Protein AF-A0A9J6NVR5-F1 (afdb_monomer_lite)

Structure (mmCIF, N/CA/C/O backbone):
data_AF-A0A9J6NVR5-F1
#
_entry.id   AF-A0A9J6NVR5-F1
#
loop_
_atom_site.group_PDB
_atom_site.id
_atom_site.type_symbol
_atom_site.label_atom_id
_atom_site.label_alt_id
_atom_site.label_comp_id
_atom_site.label_asym_id
_atom_site.label_entity_id
_atom_site.label_seq_id
_atom_site.pdbx_PDB_ins_code
_atom_site.Cartn_x
_atom_site.Cartn_y
_atom_site.Cartn_z
_atom_site.occupancy
_atom_site.B_iso_or_equiv
_atom_site.auth_seq_id
_atom_site.auth_comp_id
_atom_site.auth_asym_id
_atom_site.auth_atom_id
_atom_site.pdbx_PDB_model_num
ATOM 1 N N . MET A 1 1 ? 18.322 -8.806 3.151 1.00 85.38 1 MET A N 1
ATOM 2 C CA . MET A 1 1 ? 17.999 -7.444 2.669 1.00 85.38 1 MET A CA 1
ATOM 3 C C . MET A 1 1 ? 16.523 -7.304 2.296 1.00 85.38 1 MET A C 1
ATOM 5 O O . MET A 1 1 ? 15.841 -6.524 2.943 1.00 85.38 1 MET A O 1
ATOM 9 N N . TYR A 1 2 ? 15.992 -8.084 1.343 1.00 90.94 2 TYR A N 1
ATOM 10 C CA . TYR A 1 2 ? 14.600 -7.934 0.872 1.00 90.94 2 TYR A CA 1
ATOM 11 C C . TYR A 1 2 ? 13.516 -8.167 1.936 1.00 90.94 2 TYR A C 1
ATOM 13 O O . TYR A 1 2 ? 12.544 -7.426 1.970 1.00 90.94 2 TYR A O 1
ATOM 21 N N . ILE A 1 3 ? 13.702 -9.130 2.849 1.00 93.75 3 ILE A N 1
ATOM 22 C CA . ILE A 1 3 ? 12.745 -9.383 3.946 1.00 93.75 3 ILE A CA 1
ATOM 23 C C . ILE A 1 3 ? 12.622 -8.156 4.860 1.00 93.75 3 ILE A C 1
ATOM 25 O O . ILE A 1 3 ? 11.520 -7.728 5.181 1.00 93.75 3 ILE A O 1
ATOM 29 N N . THR A 1 4 ? 13.747 -7.542 5.236 1.00 94.56 4 THR A N 1
ATOM 30 C CA . THR A 1 4 ? 13.765 -6.327 6.062 1.00 94.56 4 THR A CA 1
ATOM 31 C C . THR A 1 4 ? 13.067 -5.163 5.361 1.00 94.56 4 THR A C 1
ATOM 33 O O . THR A 1 4 ? 12.266 -4.473 5.983 1.00 94.56 4 THR A O 1
ATOM 36 N N . LEU A 1 5 ? 13.318 -4.975 4.060 1.00 93.75 5 LEU A N 1
ATOM 37 C CA . LEU A 1 5 ? 12.635 -3.952 3.263 1.00 93.75 5 LEU A CA 1
ATOM 38 C C . LEU A 1 5 ? 11.126 -4.209 3.180 1.00 93.75 5 LEU A C 1
ATOM 40 O O . LEU A 1 5 ? 10.353 -3.269 3.315 1.00 93.75 5 LEU A O 1
ATOM 44 N N . ALA A 1 6 ? 10.703 -5.466 3.026 1.00 93.25 6 ALA A N 1
ATOM 45 C CA . ALA A 1 6 ? 9.289 -5.833 3.008 1.00 93.25 6 ALA A CA 1
ATOM 46 C C . ALA A 1 6 ? 8.600 -5.550 4.355 1.00 93.25 6 ALA A C 1
ATOM 48 O O . ALA A 1 6 ? 7.486 -5.032 4.377 1.00 93.25 6 ALA A O 1
ATOM 49 N N . ILE A 1 7 ? 9.278 -5.817 5.478 1.00 94.44 7 ILE A N 1
ATOM 50 C CA . ILE A 1 7 ? 8.774 -5.484 6.819 1.00 94.44 7 ILE A CA 1
ATOM 51 C C . ILE A 1 7 ? 8.609 -3.967 6.967 1.00 94.44 7 ILE A C 1
ATOM 53 O O . ILE A 1 7 ? 7.547 -3.501 7.379 1.00 94.44 7 ILE A O 1
ATOM 57 N N . ILE A 1 8 ? 9.629 -3.190 6.590 1.00 96.00 8 ILE A N 1
ATOM 58 C CA . ILE A 1 8 ? 9.581 -1.722 6.643 1.00 96.00 8 ILE A CA 1
ATOM 59 C C . ILE A 1 8 ? 8.456 -1.186 5.751 1.00 96.00 8 ILE A C 1
ATOM 61 O O . ILE A 1 8 ? 7.684 -0.336 6.188 1.00 96.00 8 ILE A O 1
ATOM 65 N N . ALA A 1 9 ? 8.319 -1.709 4.531 1.00 93.38 9 ALA A N 1
ATOM 66 C CA . ALA A 1 9 ? 7.253 -1.327 3.613 1.00 93.38 9 ALA A CA 1
ATOM 67 C C . ALA A 1 9 ? 5.866 -1.607 4.207 1.00 93.38 9 ALA A C 1
ATOM 69 O O . ALA A 1 9 ? 4.990 -0.749 4.124 1.00 93.38 9 ALA A O 1
ATOM 70 N N . GLY A 1 10 ? 5.675 -2.757 4.862 1.00 91.56 10 GLY A N 1
ATOM 71 C CA . GLY A 1 10 ? 4.434 -3.082 5.566 1.00 91.56 10 GLY A CA 1
ATOM 72 C C . GLY A 1 10 ? 4.108 -2.073 6.669 1.00 91.56 10 GLY A C 1
ATOM 73 O O . GLY A 1 10 ? 3.005 -1.528 6.696 1.00 91.56 10 GLY A O 1
ATOM 74 N N . ILE A 1 11 ? 5.084 -1.757 7.528 1.00 93.19 11 ILE A N 1
ATOM 75 C CA . ILE A 1 11 ? 4.926 -0.773 8.613 1.00 93.19 11 ILE A CA 1
ATOM 76 C C . ILE A 1 11 ? 4.555 0.605 8.048 1.00 93.19 11 ILE A C 1
ATOM 78 O O . ILE A 1 11 ? 3.564 1.204 8.468 1.00 93.19 11 ILE A O 1
ATOM 82 N N . LEU A 1 12 ? 5.315 1.097 7.066 1.00 94.81 12 LEU A N 1
ATOM 83 C CA . LEU A 1 12 ? 5.073 2.402 6.449 1.00 94.81 12 LEU A CA 1
ATOM 84 C C . LEU A 1 12 ? 3.721 2.463 5.738 1.00 94.81 12 LEU A C 1
ATOM 86 O O . LEU A 1 12 ? 3.043 3.484 5.813 1.00 94.81 12 LEU A O 1
ATOM 90 N N . THR A 1 13 ? 3.304 1.372 5.094 1.00 91.69 13 THR A N 1
ATOM 91 C CA . THR A 1 13 ? 2.005 1.288 4.417 1.00 91.69 13 THR A CA 1
ATOM 92 C C . THR A 1 13 ? 0.861 1.447 5.413 1.00 91.69 13 THR A C 1
ATOM 94 O O . THR A 1 13 ? -0.035 2.257 5.182 1.00 91.69 13 THR A O 1
ATOM 97 N N . VAL A 1 14 ? 0.903 0.734 6.545 1.00 90.31 14 VAL A N 1
ATOM 98 C CA . VAL A 1 14 ? -0.142 0.828 7.579 1.00 90.31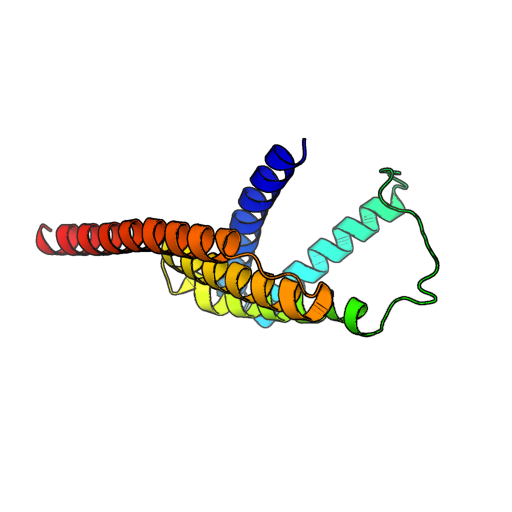 14 VAL A CA 1
ATOM 99 C C . VAL A 1 14 ? -0.204 2.236 8.173 1.00 90.31 14 VAL A C 1
ATOM 101 O O . VAL A 1 14 ? -1.295 2.788 8.323 1.00 90.31 14 VAL A O 1
ATOM 104 N N . ILE A 1 15 ? 0.950 2.848 8.458 1.00 92.56 15 ILE A N 1
ATOM 105 C CA . ILE A 1 15 ? 1.023 4.227 8.964 1.00 92.56 15 ILE A CA 1
ATOM 106 C C . ILE A 1 15 ? 0.445 5.210 7.937 1.00 92.56 15 ILE A C 1
ATOM 108 O O . ILE A 1 15 ? -0.434 5.999 8.275 1.00 92.56 15 ILE A O 1
ATOM 112 N N . SER A 1 16 ? 0.899 5.142 6.683 1.00 92.69 16 SER A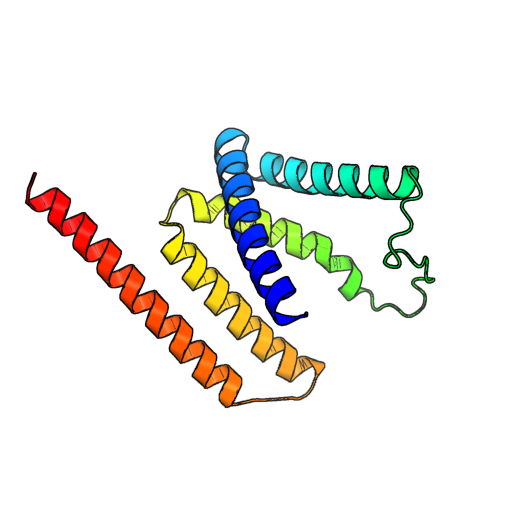 N 1
ATOM 113 C CA . SER A 1 16 ? 0.467 6.037 5.604 1.00 92.69 16 SER A CA 1
ATOM 114 C C . SER A 1 16 ? -1.042 5.973 5.392 1.00 92.69 16 SER A C 1
ATOM 116 O O . SER A 1 16 ? -1.721 6.999 5.413 1.00 92.69 16 SER A O 1
ATOM 118 N N . VAL A 1 17 ? -1.586 4.764 5.265 1.00 91.88 17 VAL A N 1
ATOM 119 C CA . VAL A 1 17 ? -3.016 4.552 5.049 1.00 91.88 17 VAL A CA 1
ATOM 120 C C . VAL A 1 17 ? -3.843 5.036 6.252 1.00 91.88 17 VAL A C 1
ATOM 122 O O . VAL A 1 17 ? -4.899 5.635 6.058 1.00 91.88 17 VAL A O 1
ATOM 125 N N . SER A 1 18 ? -3.346 4.869 7.482 1.00 92.25 18 SER A N 1
ATOM 126 C CA . SER A 1 18 ? -4.025 5.356 8.695 1.00 92.25 18 SER A CA 1
ATOM 127 C C . SER A 1 18 ? -4.042 6.885 8.792 1.00 92.25 18 SER A C 1
ATOM 129 O O . SER A 1 18 ? -5.069 7.469 9.136 1.00 92.25 18 SER A O 1
ATOM 131 N N . ILE A 1 19 ? -2.924 7.548 8.471 1.00 94.44 19 ILE A N 1
ATOM 132 C CA . ILE A 1 19 ? -2.833 9.017 8.439 1.00 94.44 19 ILE A CA 1
ATOM 133 C C . ILE A 1 19 ? -3.754 9.581 7.353 1.00 94.44 19 ILE A C 1
ATOM 135 O O . ILE A 1 19 ? -4.509 10.520 7.608 1.00 94.44 19 ILE A O 1
ATOM 139 N N . ASN A 1 20 ? -3.736 8.981 6.161 1.00 94.62 20 ASN A N 1
ATOM 140 C CA . ASN A 1 20 ? -4.573 9.398 5.038 1.00 94.62 20 ASN A CA 1
ATOM 141 C C . ASN A 1 20 ? -6.064 9.276 5.357 1.00 94.62 20 ASN A C 1
ATOM 143 O O . ASN A 1 20 ? -6.830 10.182 5.024 1.00 94.62 20 ASN A O 1
ATOM 147 N N . ALA A 1 21 ? -6.460 8.210 6.057 1.00 94.69 21 ALA A N 1
ATOM 148 C CA . ALA A 1 21 ? -7.840 8.011 6.474 1.00 94.69 21 ALA A CA 1
ATOM 149 C C . ALA A 1 21 ? -8.309 9.080 7.468 1.00 94.69 21 ALA A C 1
ATOM 151 O O . ALA A 1 21 ? -9.359 9.686 7.259 1.00 94.69 21 ALA A O 1
ATOM 152 N N . GLN A 1 22 ? -7.501 9.382 8.488 1.00 94.50 22 GLN A N 1
ATOM 153 C CA . GLN A 1 22 ? -7.805 10.451 9.447 1.00 94.50 22 GLN A CA 1
ATOM 154 C C . GLN A 1 22 ? -7.846 11.835 8.791 1.00 94.50 22 GLN A C 1
ATOM 156 O O . GLN A 1 22 ? -8.656 12.685 9.161 1.00 94.50 22 GLN A O 1
ATOM 161 N N . LEU A 1 23 ? -6.976 12.089 7.812 1.00 95.19 23 LEU A N 1
ATOM 162 C CA . LEU A 1 23 ? -7.026 13.324 7.038 1.00 95.19 23 LEU A CA 1
ATOM 163 C C . LEU A 1 23 ? -8.325 13.399 6.226 1.00 95.19 23 LEU A C 1
ATOM 165 O O . LEU A 1 23 ? -9.021 14.409 6.286 1.00 95.19 23 LEU A O 1
ATOM 169 N N . GLY A 1 24 ? -8.676 12.327 5.511 1.00 96.00 24 GLY A N 1
ATOM 170 C CA . GLY A 1 24 ? -9.903 12.242 4.718 1.00 96.00 24 GLY A CA 1
ATOM 171 C C . GLY A 1 24 ? -11.179 12.422 5.544 1.00 96.00 24 GLY A C 1
ATOM 172 O O . GLY A 1 24 ? -12.130 13.030 5.059 1.00 96.00 24 GLY A O 1
ATOM 173 N N . GLU A 1 25 ? -11.188 11.971 6.797 1.00 95.75 25 GLU A N 1
ATOM 174 C CA . GLU A 1 25 ? -12.285 12.214 7.739 1.00 95.75 25 GLU A CA 1
ATOM 175 C C . GLU A 1 25 ? -12.436 13.706 8.083 1.00 95.75 25 GLU A C 1
ATOM 177 O O . GLU A 1 25 ? -13.551 14.214 8.183 1.00 95.75 25 GLU A O 1
ATOM 182 N N . LYS A 1 26 ? -11.317 14.433 8.208 1.00 95.56 26 LYS A N 1
ATOM 183 C CA . LYS A 1 26 ? -11.303 15.854 8.590 1.00 95.56 26 LYS A CA 1
ATOM 184 C C . LYS A 1 26 ? -11.602 16.808 7.438 1.00 95.56 26 LYS A C 1
ATOM 186 O O . LYS A 1 26 ? -12.257 17.823 7.655 1.00 95.56 26 LYS A O 1
ATOM 191 N N . VAL A 1 27 ? -11.086 16.532 6.239 1.00 96.38 27 VAL A N 1
ATOM 192 C CA . VAL A 1 27 ? -11.170 17.467 5.095 1.00 96.38 27 VAL A CA 1
ATOM 193 C C . VAL A 1 27 ? -12.048 16.972 3.944 1.00 96.38 27 VAL A C 1
ATOM 195 O O . VAL A 1 27 ? -12.232 17.693 2.966 1.00 96.38 27 VAL A O 1
ATOM 198 N N . GLY A 1 28 ? -12.599 15.763 4.051 1.00 96.19 28 GLY A N 1
ATOM 199 C CA . GLY A 1 28 ? -13.328 15.085 2.984 1.00 96.19 28 GLY A CA 1
ATOM 200 C C . GLY A 1 28 ? -12.443 14.117 2.195 1.00 96.19 28 GLY A C 1
ATOM 201 O O . GLY A 1 28 ? -11.238 14.313 2.035 1.00 96.19 28 GLY A O 1
ATOM 202 N N . VAL A 1 29 ? -13.054 13.044 1.681 1.00 95.69 29 VAL A N 1
ATOM 203 C CA . VAL A 1 29 ? -12.342 11.944 1.006 1.00 95.69 29 VAL A CA 1
ATOM 204 C C . VAL A 1 29 ? -11.583 12.436 -0.225 1.00 95.69 29 VAL A C 1
ATOM 206 O O . VAL A 1 29 ? -10.402 12.130 -0.368 1.00 95.69 29 VAL A O 1
ATOM 209 N N . ALA A 1 30 ? -12.231 13.220 -1.092 1.00 96.06 30 ALA A N 1
ATOM 210 C CA . ALA A 1 30 ? -11.621 13.705 -2.329 1.00 96.06 30 ALA A CA 1
ATOM 211 C C . ALA A 1 30 ? -10.427 14.632 -2.049 1.00 96.06 30 ALA A C 1
ATOM 213 O O . ALA A 1 30 ? -9.360 14.466 -2.635 1.00 96.06 30 ALA A O 1
ATOM 214 N N . GLN A 1 31 ? -10.583 15.560 -1.102 1.00 96.62 31 GLN A N 1
ATOM 215 C CA . GLN A 1 31 ? -9.533 16.477 -0.668 1.00 96.62 31 GLN A CA 1
ATOM 216 C C . GLN A 1 31 ? -8.381 15.725 0.004 1.00 96.62 31 GLN A C 1
ATOM 218 O O . GLN A 1 31 ? -7.222 15.995 -0.293 1.00 96.62 31 GLN A O 1
ATOM 223 N N . GLY A 1 32 ? -8.681 14.745 0.861 1.00 96.62 32 GLY A N 1
ATOM 224 C CA . GLY A 1 32 ? -7.669 13.913 1.508 1.00 96.62 32 GLY A CA 1
ATOM 225 C C . GLY A 1 32 ? -6.838 13.119 0.498 1.00 96.62 32 GLY A C 1
ATOM 226 O O . GLY A 1 32 ? -5.613 13.085 0.599 1.00 96.62 32 GLY A O 1
ATOM 227 N N . VAL A 1 33 ? -7.480 12.538 -0.521 1.00 96.75 33 VAL A N 1
ATOM 228 C CA . VAL A 1 33 ? -6.779 11.836 -1.608 1.00 96.75 33 VAL A CA 1
ATOM 229 C C . VAL A 1 33 ? -5.940 12.807 -2.443 1.00 96.75 33 VAL A C 1
ATOM 231 O O . VAL A 1 33 ? -4.780 12.510 -2.724 1.00 96.75 33 VAL A O 1
ATOM 234 N N . LEU A 1 34 ? -6.475 13.983 -2.786 1.00 97.31 34 LEU A N 1
ATOM 235 C CA . LEU A 1 34 ? -5.732 15.017 -3.511 1.00 97.31 34 LEU A CA 1
ATOM 236 C C . LEU A 1 34 ? -4.471 15.440 -2.743 1.00 97.31 34 LEU A C 1
ATOM 238 O O . LEU A 1 34 ? -3.391 15.471 -3.324 1.00 97.31 34 LEU A O 1
ATOM 242 N N . ILE A 1 35 ? -4.589 15.715 -1.440 1.00 96.56 35 ILE A N 1
ATOM 243 C CA . ILE A 1 35 ? -3.457 16.114 -0.592 1.00 96.56 35 ILE A CA 1
ATOM 244 C C . ILE A 1 35 ? -2.410 14.998 -0.518 1.00 96.56 35 ILE A C 1
ATOM 246 O O . ILE A 1 35 ? -1.218 15.286 -0.613 1.00 96.56 35 ILE A O 1
ATOM 250 N N . ASN A 1 36 ? -2.828 13.733 -0.397 1.00 94.88 36 ASN A N 1
ATOM 251 C CA . ASN A 1 36 ? -1.912 12.590 -0.382 1.00 94.88 36 ASN A CA 1
ATOM 252 C C . ASN A 1 36 ? -1.091 12.481 -1.679 1.00 94.88 36 ASN A C 1
ATOM 254 O O . ASN A 1 36 ? 0.128 12.332 -1.642 1.00 94.88 36 ASN A O 1
ATOM 258 N N . PHE A 1 37 ? -1.739 12.581 -2.840 1.00 95.00 37 PHE A N 1
ATOM 259 C CA . PHE A 1 37 ? -1.028 12.492 -4.118 1.00 95.00 37 PHE A CA 1
ATOM 260 C C . PHE A 1 37 ? -0.198 13.745 -4.412 1.00 95.00 37 PHE A C 1
ATOM 262 O O . PHE A 1 37 ? 0.910 13.634 -4.935 1.00 95.00 37 PHE A O 1
ATOM 269 N N . ALA A 1 38 ? -0.686 14.928 -4.031 1.00 96.62 38 ALA A N 1
ATOM 270 C CA . ALA A 1 38 ? 0.053 16.175 -4.175 1.00 96.62 38 ALA A CA 1
ATOM 271 C C . ALA A 1 38 ? 1.322 16.193 -3.310 1.00 96.62 38 ALA A C 1
ATOM 273 O O . ALA A 1 38 ? 2.374 16.607 -3.791 1.00 96.62 38 ALA A O 1
ATOM 274 N N . SER A 1 39 ? 1.264 15.711 -2.063 1.00 94.25 39 SER A N 1
ATOM 275 C CA . SER A 1 39 ? 2.437 15.657 -1.181 1.00 94.25 39 SER A CA 1
ATOM 276 C C . SER A 1 39 ? 3.497 14.681 -1.698 1.00 94.25 39 SER A C 1
ATOM 278 O O . SER A 1 39 ? 4.677 15.030 -1.741 1.00 94.25 39 SER A O 1
ATOM 280 N N . GLY A 1 40 ? 3.082 13.504 -2.181 1.00 93.69 40 GLY A N 1
ATOM 281 C CA . GLY A 1 40 ? 3.976 12.548 -2.834 1.00 93.69 40 GLY A CA 1
ATOM 282 C C . GLY A 1 40 ? 4.616 1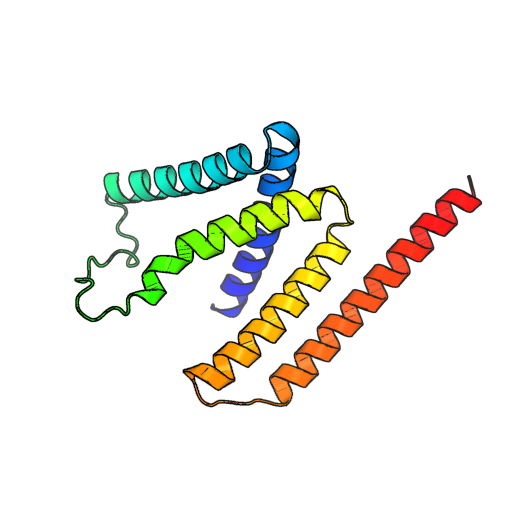3.118 -4.102 1.00 93.69 40 GLY A C 1
ATOM 283 O O . GLY A 1 40 ? 5.827 12.997 -4.290 1.00 93.69 40 GLY A O 1
ATOM 284 N N . PHE A 1 41 ? 3.826 13.802 -4.937 1.00 94.12 41 PHE A N 1
ATOM 285 C CA . PHE A 1 41 ? 4.310 14.470 -6.146 1.00 94.12 41 PHE A CA 1
ATOM 286 C C . PHE A 1 41 ? 5.316 15.593 -5.839 1.00 94.12 41 PHE A C 1
ATOM 288 O O . PHE A 1 41 ? 6.349 15.706 -6.501 1.00 94.12 41 PHE A O 1
ATOM 295 N N . LEU A 1 42 ? 5.055 16.407 -4.815 1.00 95.94 42 LEU A N 1
ATOM 296 C CA . LEU A 1 42 ? 5.983 17.448 -4.371 1.00 95.94 42 LEU A CA 1
ATOM 297 C C . LEU A 1 42 ? 7.292 16.845 -3.856 1.00 95.94 42 LEU A C 1
ATOM 299 O O . LEU A 1 42 ? 8.366 17.305 -4.242 1.00 95.94 42 LEU A O 1
ATOM 303 N N . LEU A 1 43 ? 7.215 15.793 -3.038 1.00 92.38 43 LEU A N 1
ATOM 304 C CA . LEU A 1 43 ? 8.397 15.135 -2.488 1.00 92.38 43 LEU A CA 1
ATOM 305 C C . LEU A 1 43 ? 9.292 14.572 -3.597 1.00 92.38 43 LEU A C 1
ATOM 307 O O . LEU A 1 43 ? 10.492 14.848 -3.604 1.00 92.38 43 LEU A O 1
ATOM 311 N N . ILE A 1 44 ? 8.723 13.834 -4.559 1.00 90.19 44 ILE A N 1
ATOM 312 C CA . ILE A 1 44 ? 9.513 13.289 -5.672 1.00 90.19 44 ILE A CA 1
ATOM 313 C C . ILE A 1 44 ? 10.097 14.408 -6.543 1.00 90.19 44 ILE A C 1
ATOM 315 O O . ILE A 1 44 ? 11.253 14.321 -6.948 1.00 90.19 44 ILE A O 1
ATOM 319 N N . SER A 1 45 ? 9.355 15.497 -6.762 1.00 90.38 45 SER A N 1
ATOM 320 C CA . SER A 1 45 ? 9.841 16.652 -7.527 1.00 90.38 45 SER A CA 1
ATOM 321 C C . SER A 1 45 ? 11.048 17.321 -6.861 1.00 90.38 45 SER A C 1
ATOM 323 O O . SER A 1 45 ? 12.006 17.668 -7.546 1.00 90.38 45 SER A O 1
ATOM 325 N N . ILE A 1 46 ? 11.044 17.457 -5.529 1.00 91.00 46 ILE A N 1
ATOM 326 C CA . ILE A 1 46 ? 12.178 18.004 -4.766 1.00 91.00 46 ILE A CA 1
ATOM 327 C C . ILE A 1 46 ? 13.396 17.082 -4.864 1.00 91.00 46 ILE A C 1
ATOM 329 O O . ILE A 1 46 ? 14.499 17.557 -5.122 1.00 91.00 46 ILE A O 1
ATOM 333 N N . VAL A 1 47 ? 13.208 15.769 -4.695 1.00 88.38 47 VAL A N 1
ATOM 334 C CA . VAL A 1 47 ? 14.301 14.786 -4.810 1.00 88.38 47 VAL A CA 1
ATOM 335 C C . VAL A 1 47 ? 14.955 14.858 -6.193 1.00 88.38 47 VAL A C 1
ATOM 337 O O . VAL A 1 47 ? 16.183 14.871 -6.286 1.00 88.38 47 VAL A O 1
ATOM 340 N N . LEU A 1 48 ? 14.145 14.971 -7.252 1.00 85.94 48 LEU A N 1
ATOM 341 C CA . LEU A 1 48 ? 14.628 15.141 -8.624 1.00 85.94 48 LEU A CA 1
ATOM 342 C C . LEU A 1 48 ? 15.365 16.474 -8.818 1.00 85.94 48 LEU A C 1
ATOM 344 O O . LEU A 1 48 ? 16.438 16.491 -9.416 1.00 85.94 48 LEU A O 1
ATOM 348 N N . ALA A 1 49 ? 14.830 17.578 -8.291 1.00 87.50 49 ALA A N 1
ATOM 349 C CA . ALA A 1 49 ? 15.433 18.906 -8.419 1.00 87.50 49 ALA A CA 1
ATOM 350 C C . ALA A 1 49 ? 16.785 19.030 -7.696 1.00 87.50 49 ALA A C 1
ATOM 352 O O . ALA A 1 49 ? 17.680 19.719 -8.177 1.00 87.50 49 ALA A O 1
ATOM 353 N N . LEU A 1 50 ? 16.950 18.346 -6.560 1.00 88.19 50 LEU A N 1
ATOM 354 C CA . LEU A 1 50 ? 18.205 18.317 -5.804 1.00 88.19 50 LEU A CA 1
ATOM 355 C C . LEU A 1 50 ? 19.269 17.405 -6.431 1.00 88.19 50 LEU A C 1
ATOM 357 O O . LEU A 1 50 ? 20.383 17.335 -5.916 1.00 88.19 50 LEU A O 1
ATOM 361 N N . GLY A 1 51 ? 18.941 16.693 -7.516 1.00 76.00 51 GLY A N 1
ATOM 362 C CA . GLY A 1 51 ? 19.874 15.793 -8.188 1.00 76.00 51 GLY A CA 1
ATOM 363 C C . GLY A 1 51 ? 20.383 14.680 -7.274 1.00 76.00 51 GLY A C 1
ATOM 364 O O . GLY A 1 51 ? 21.496 14.197 -7.474 1.00 76.00 51 GLY A O 1
ATOM 365 N N . ILE A 1 52 ? 19.599 14.292 -6.257 1.00 76.56 52 ILE A N 1
ATOM 366 C CA . ILE A 1 52 ? 19.946 13.193 -5.355 1.00 76.56 52 ILE A CA 1
ATOM 367 C C . ILE A 1 52 ? 19.895 11.917 -6.194 1.00 76.56 52 ILE A C 1
ATOM 369 O O . ILE A 1 52 ? 18.842 11.296 -6.358 1.00 76.56 52 ILE A O 1
ATOM 373 N N . SER A 1 53 ? 21.047 11.546 -6.753 1.00 60.09 53 SER A N 1
ATOM 374 C CA . SER A 1 53 ? 21.253 10.326 -7.520 1.00 60.09 53 SER A CA 1
ATOM 375 C C . SER A 1 53 ? 21.281 9.139 -6.569 1.00 60.09 53 SER A C 1
ATOM 377 O O . SER A 1 53 ? 22.289 8.477 -6.335 1.00 60.09 53 SER A O 1
ATOM 379 N N . MET A 1 54 ? 20.119 8.815 -6.015 1.00 60.16 54 MET A N 1
ATOM 380 C CA . MET A 1 54 ? 19.896 7.418 -5.705 1.00 60.16 54 MET A CA 1
ATOM 381 C C . MET A 1 54 ? 20.000 6.681 -7.051 1.00 60.16 54 MET A C 1
ATOM 383 O O . MET A 1 54 ? 19.450 7.178 -8.035 1.00 60.16 54 MET A O 1
ATOM 387 N N . ASN A 1 55 ? 20.693 5.539 -7.132 1.00 59.47 55 ASN A N 1
ATOM 388 C CA . ASN A 1 55 ? 20.753 4.653 -8.320 1.00 59.47 55 ASN A CA 1
ATOM 389 C C . ASN A 1 55 ? 19.363 4.059 -8.694 1.00 59.47 55 ASN A C 1
ATOM 391 O O . ASN A 1 55 ? 19.227 2.888 -9.020 1.00 59.47 55 ASN A O 1
ATOM 395 N N . ILE A 1 56 ? 18.307 4.851 -8.537 1.00 59.16 56 ILE A N 1
ATOM 396 C CA . ILE A 1 56 ? 16.881 4.555 -8.611 1.00 59.16 56 ILE A CA 1
ATOM 397 C C . ILE A 1 56 ? 16.268 5.318 -9.797 1.00 59.16 56 ILE A C 1
ATOM 399 O O . ILE A 1 56 ? 15.247 4.897 -10.330 1.00 59.16 56 ILE A O 1
ATOM 403 N N . VAL A 1 57 ? 16.877 6.432 -10.224 1.00 59.59 57 VAL A N 1
ATOM 404 C CA . VAL A 1 57 ? 16.340 7.300 -11.280 1.00 59.59 57 VAL A CA 1
ATOM 405 C C . VAL A 1 57 ? 17.201 7.185 -12.537 1.00 59.59 57 VAL A C 1
ATOM 407 O O . VAL A 1 57 ? 18.055 8.025 -12.807 1.00 59.59 57 VAL A O 1
ATOM 410 N N . GLU A 1 58 ? 16.963 6.134 -13.318 1.00 67.44 58 GLU A N 1
ATOM 411 C CA . GLU A 1 58 ? 17.366 6.097 -14.725 1.00 67.44 58 GLU A CA 1
ATOM 412 C C . GLU A 1 58 ? 16.199 6.582 -15.587 1.00 67.44 58 GLU A C 1
ATOM 414 O O . GLU A 1 58 ? 15.106 6.012 -15.573 1.00 67.44 58 GLU A O 1
ATOM 419 N N . PHE A 1 59 ? 16.420 7.648 -16.356 1.00 68.12 59 PHE A N 1
ATOM 420 C CA . PHE A 1 59 ? 15.439 8.132 -17.323 1.00 68.12 59 PHE A CA 1
ATOM 421 C C . PHE A 1 59 ? 15.460 7.243 -18.570 1.00 68.12 59 PHE A C 1
ATOM 423 O O . PHE A 1 59 ? 16.080 7.565 -19.583 1.00 68.12 59 PHE A O 1
ATOM 430 N N . VAL A 1 60 ? 14.783 6.099 -18.486 1.00 75.00 60 VAL A N 1
ATOM 431 C CA . VAL A 1 60 ? 14.586 5.196 -19.623 1.00 75.00 60 VAL A CA 1
ATOM 432 C C . VAL A 1 60 ? 13.414 5.691 -20.469 1.00 75.00 60 VAL A C 1
ATOM 434 O O . VAL A 1 60 ? 12.384 6.128 -19.954 1.00 75.00 60 VAL A O 1
ATOM 437 N N . SER A 1 61 ? 13.560 5.629 -21.795 1.00 79.56 61 SER A N 1
ATOM 438 C CA . SER A 1 61 ? 12.468 5.970 -22.707 1.00 79.56 61 SER A CA 1
ATOM 439 C C . SER A 1 61 ? 11.270 5.038 -22.468 1.00 79.56 61 SER A C 1
ATOM 441 O O . SER A 1 61 ? 11.453 3.823 -22.488 1.00 79.56 61 SER A O 1
ATOM 443 N N . PRO A 1 62 ? 10.034 5.555 -22.337 1.00 81.19 62 PRO A N 1
ATOM 444 C CA . PRO A 1 62 ? 8.845 4.726 -22.124 1.00 81.19 62 PRO A CA 1
ATOM 445 C C . PRO A 1 62 ? 8.410 3.942 -23.378 1.00 81.19 62 PRO A C 1
ATOM 447 O O . PRO A 1 62 ? 7.329 3.352 -23.405 1.00 81.19 62 PRO A O 1
ATOM 450 N N . LYS A 1 63 ? 9.217 3.940 -24.447 1.00 86.00 63 LYS A N 1
ATOM 451 C CA . LYS A 1 63 ? 8.931 3.186 -25.672 1.00 86.00 63 LYS A CA 1
ATOM 452 C C . LYS A 1 63 ? 8.816 1.695 -25.349 1.00 86.00 63 LYS A C 1
ATOM 454 O O . LYS A 1 63 ? 9.753 1.096 -24.837 1.00 86.00 63 LYS A O 1
ATOM 459 N N . GLY A 1 64 ? 7.670 1.105 -25.687 1.00 85.81 64 GLY A N 1
ATOM 460 C CA . GLY A 1 64 ? 7.386 -0.314 -25.454 1.00 85.81 64 GLY A CA 1
ATOM 461 C C . GLY A 1 64 ? 6.749 -0.632 -24.098 1.00 85.81 64 GLY A C 1
ATOM 462 O O . GLY A 1 64 ? 6.397 -1.786 -23.870 1.00 85.81 64 GLY A O 1
ATOM 463 N N . VAL A 1 65 ? 6.542 0.358 -23.219 1.00 87.44 65 VAL A N 1
ATOM 464 C CA . VAL A 1 65 ? 5.797 0.153 -21.967 1.00 87.44 65 VAL A CA 1
ATOM 465 C C . VAL A 1 65 ? 4.300 0.045 -22.282 1.00 87.44 65 VAL A C 1
ATOM 467 O O . VAL A 1 65 ? 3.751 0.927 -22.951 1.00 87.44 65 VAL A O 1
ATOM 470 N N . PRO A 1 66 ? 3.607 -1.009 -21.818 1.00 88.81 66 PRO A N 1
ATOM 471 C CA . PRO A 1 66 ? 2.196 -1.188 -22.117 1.00 88.81 66 PRO A CA 1
ATOM 472 C C . PRO A 1 66 ? 1.334 -0.128 -21.424 1.00 88.81 66 PRO A C 1
ATOM 474 O O . PRO A 1 66 ? 1.577 0.254 -20.280 1.00 88.81 66 PRO A O 1
ATOM 477 N N . VAL A 1 67 ? 0.274 0.314 -22.106 1.00 88.44 67 VAL A N 1
ATOM 478 C CA . VAL A 1 67 ? -0.571 1.440 -21.669 1.00 88.44 67 VAL A CA 1
ATOM 479 C C . VAL A 1 67 ? -1.198 1.206 -20.284 1.00 88.44 67 VAL A C 1
ATOM 481 O O . VAL A 1 67 ? -1.317 2.147 -19.502 1.00 88.44 67 VAL A O 1
ATOM 484 N N . TYR A 1 68 ? -1.527 -0.043 -19.930 1.00 88.25 68 TYR A N 1
ATOM 485 C CA . TYR A 1 68 ? -2.089 -0.370 -18.613 1.00 88.25 68 TYR A CA 1
ATOM 486 C C . TYR A 1 68 ? -1.143 -0.023 -17.448 1.00 88.25 68 TYR A C 1
ATOM 488 O O . TYR A 1 68 ? -1.615 0.275 -16.353 1.00 88.25 68 TYR A O 1
ATOM 496 N N . ALA A 1 69 ? 0.179 -0.006 -17.669 1.00 88.31 69 ALA A N 1
ATOM 497 C CA . ALA A 1 69 ? 1.160 0.288 -16.624 1.00 88.31 69 ALA A CA 1
ATOM 498 C C . ALA A 1 69 ? 1.049 1.734 -16.104 1.00 88.31 69 ALA A C 1
ATOM 500 O O . ALA A 1 69 ? 1.350 2.003 -14.943 1.00 88.31 69 ALA A O 1
ATOM 501 N N . PHE A 1 70 ? 0.542 2.657 -16.927 1.00 89.31 70 PHE A N 1
ATOM 502 C CA . PHE A 1 70 ? 0.349 4.059 -16.548 1.00 89.31 70 PHE A CA 1
ATOM 503 C C . PHE A 1 70 ? -0.892 4.284 -15.669 1.00 89.31 70 PHE A C 1
ATOM 505 O O . PHE A 1 70 ? -1.013 5.328 -15.029 1.00 89.31 70 PHE A O 1
ATOM 512 N N . PHE A 1 71 ? -1.796 3.303 -15.565 1.00 91.81 71 PHE A N 1
ATOM 513 C CA . PHE A 1 71 ? -2.997 3.409 -14.729 1.00 91.81 71 PHE A CA 1
ATOM 514 C C . PHE A 1 71 ? -2.752 3.109 -13.245 1.00 91.81 71 PHE A C 1
ATOM 516 O O . PHE A 1 71 ? -3.674 3.249 -12.441 1.00 91.81 71 PHE A O 1
ATOM 523 N N . GLY A 1 72 ? -1.521 2.764 -12.846 1.00 90.81 72 GLY A N 1
ATOM 524 C CA . GLY A 1 72 ? -1.184 2.503 -11.442 1.00 90.81 72 GLY A CA 1
ATOM 525 C C . GLY A 1 72 ? -1.544 3.666 -10.508 1.00 90.81 72 GLY A C 1
ATOM 526 O O . GLY A 1 72 ? -2.078 3.443 -9.423 1.00 90.81 72 GLY A O 1
ATOM 527 N N . GLY A 1 73 ? -1.355 4.913 -10.959 1.00 91.62 73 GLY A N 1
ATOM 528 C CA . GLY A 1 73 ? -1.757 6.102 -10.201 1.00 91.62 73 GLY A CA 1
ATOM 529 C C . GLY A 1 73 ? -3.271 6.193 -9.984 1.00 91.62 73 GLY A C 1
ATOM 530 O O . GLY A 1 73 ? -3.713 6.473 -8.872 1.00 91.62 73 GLY A O 1
ATOM 531 N N . ALA A 1 74 ? -4.072 5.884 -11.008 1.00 94.25 74 ALA A N 1
ATOM 532 C CA . ALA A 1 74 ? -5.533 5.883 -10.909 1.00 94.25 74 ALA A CA 1
ATOM 533 C C . ALA A 1 74 ? -6.043 4.792 -9.953 1.00 94.25 74 ALA A C 1
ATOM 535 O O . ALA A 1 74 ? -6.925 5.050 -9.132 1.00 94.25 74 ALA A O 1
ATOM 536 N N . VAL A 1 75 ? -5.446 3.595 -10.000 1.00 94.06 75 VAL A N 1
ATOM 537 C CA . VAL A 1 75 ? -5.736 2.526 -9.030 1.00 94.06 75 VAL A CA 1
ATOM 538 C C . VAL A 1 75 ? -5.370 2.977 -7.617 1.00 94.06 75 VAL A C 1
ATOM 540 O O . VAL A 1 75 ? -6.168 2.804 -6.699 1.00 94.06 75 VAL A O 1
ATOM 543 N N . GLY A 1 76 ? -4.213 3.621 -7.440 1.00 94.19 76 GLY A N 1
ATOM 544 C CA . GLY A 1 76 ? -3.787 4.174 -6.156 1.00 94.19 76 GLY A CA 1
ATOM 545 C C . GLY A 1 76 ? -4.779 5.191 -5.583 1.00 94.19 76 GLY A C 1
ATOM 546 O O . GLY A 1 76 ? -5.135 5.094 -4.412 1.00 94.19 76 GLY A O 1
ATOM 547 N N . VAL A 1 77 ? -5.283 6.116 -6.409 1.00 95.81 77 VAL A N 1
ATOM 548 C CA . VAL A 1 77 ? -6.331 7.083 -6.026 1.00 95.81 77 VAL A CA 1
ATOM 549 C C . VAL A 1 77 ? -7.579 6.355 -5.527 1.00 95.81 77 VAL A C 1
ATOM 551 O O . VAL A 1 77 ? -8.107 6.697 -4.467 1.00 95.81 77 VAL A O 1
ATOM 554 N N . GLY A 1 78 ? -8.019 5.317 -6.247 1.00 95.94 78 GLY A N 1
ATOM 555 C CA . GLY A 1 78 ? -9.150 4.482 -5.843 1.00 95.94 78 GLY A CA 1
ATOM 556 C C . GLY A 1 78 ? -8.917 3.779 -4.504 1.00 95.94 78 GLY A C 1
ATOM 557 O O . GLY A 1 78 ? -9.759 3.862 -3.612 1.00 95.94 78 GLY A O 1
ATOM 558 N N . VAL A 1 79 ? -7.755 3.144 -4.327 1.00 93.44 79 VAL A N 1
ATOM 559 C CA . VAL A 1 79 ? -7.386 2.449 -3.084 1.00 93.44 79 VAL A CA 1
ATOM 560 C C . VAL A 1 79 ? -7.346 3.420 -1.905 1.00 93.44 79 VAL A C 1
ATOM 562 O O . VAL A 1 79 ? -7.983 3.160 -0.887 1.00 93.44 79 VAL A O 1
ATOM 565 N N . THR A 1 80 ? -6.656 4.558 -2.029 1.00 94.88 80 THR A N 1
ATOM 566 C CA . THR A 1 80 ? -6.596 5.558 -0.953 1.00 94.88 80 THR A CA 1
ATOM 567 C C . THR A 1 80 ? -7.984 6.110 -0.627 1.00 94.88 80 THR A C 1
ATOM 569 O O . THR A 1 80 ? -8.325 6.229 0.545 1.00 94.88 80 THR A O 1
ATOM 572 N N . GLY A 1 81 ? -8.817 6.392 -1.634 1.00 96.25 81 GLY A N 1
ATOM 573 C CA . GLY A 1 81 ? -10.185 6.867 -1.421 1.00 96.25 81 GLY A CA 1
ATOM 574 C C . GLY A 1 81 ? -11.059 5.858 -0.676 1.00 96.25 81 GLY A C 1
ATOM 575 O O . GLY A 1 81 ? -11.731 6.219 0.290 1.00 96.25 81 GLY A O 1
ATOM 576 N N . LEU A 1 82 ? -11.008 4.582 -1.071 1.00 94.62 82 LEU A N 1
ATOM 577 C CA . LEU A 1 82 ? -11.718 3.503 -0.380 1.00 94.62 82 LEU A CA 1
ATOM 578 C C . LEU A 1 82 ? -11.229 3.345 1.061 1.00 94.62 82 LEU A C 1
ATOM 580 O O . LEU A 1 82 ? -12.047 3.257 1.976 1.00 94.62 82 LEU A O 1
ATOM 584 N N . CYS A 1 83 ? -9.915 3.378 1.287 1.00 94.00 83 CYS A N 1
ATOM 585 C CA . CYS A 1 83 ? -9.357 3.319 2.632 1.00 94.00 83 CYS A CA 1
ATOM 586 C C . CYS A 1 83 ? -9.819 4.500 3.494 1.00 94.00 83 CYS A C 1
ATOM 588 O O . CYS A 1 83 ? -10.232 4.286 4.631 1.00 94.00 83 CYS A O 1
ATOM 590 N N . ASN A 1 84 ? -9.850 5.719 2.947 1.00 95.31 84 ASN A N 1
ATOM 591 C CA . ASN A 1 84 ? -10.345 6.898 3.660 1.00 95.31 84 ASN A CA 1
ATOM 592 C C . ASN A 1 84 ? -11.824 6.781 4.059 1.00 95.31 84 ASN A C 1
ATOM 594 O O . ASN A 1 84 ? -12.237 7.378 5.046 1.00 95.31 84 ASN A O 1
ATOM 598 N N . ILE A 1 85 ? -12.624 6.008 3.319 1.00 94.31 85 ILE A N 1
ATOM 599 C CA . ILE A 1 85 ? -14.035 5.754 3.644 1.00 94.31 85 ILE A CA 1
ATOM 600 C C . ILE A 1 85 ? -14.183 4.648 4.693 1.00 94.31 85 ILE A C 1
ATOM 602 O O . ILE A 1 85 ? -15.071 4.725 5.544 1.00 94.31 85 ILE A O 1
ATOM 606 N N . VAL A 1 86 ? -13.381 3.587 4.587 1.00 92.56 86 VAL A N 1
ATOM 607 C CA . VAL A 1 86 ? -13.555 2.352 5.363 1.00 92.56 86 VAL A CA 1
ATOM 608 C C . VAL A 1 86 ? -12.855 2.430 6.715 1.00 92.56 86 VAL A C 1
ATOM 610 O O . VAL A 1 86 ? -13.463 2.093 7.727 1.00 92.56 86 VAL A O 1
ATOM 613 N N . LEU A 1 87 ? -11.598 2.876 6.754 1.00 91.44 87 LEU A N 1
ATOM 614 C CA . LEU A 1 87 ? -10.763 2.794 7.955 1.00 91.44 87 LEU A CA 1
ATOM 615 C C . LEU A 1 87 ? -11.266 3.611 9.150 1.00 91.44 87 LEU A C 1
ATOM 617 O O . LEU A 1 87 ? -11.116 3.112 10.260 1.00 91.44 87 LEU A O 1
ATOM 621 N N . PRO A 1 88 ? -11.895 4.791 8.987 1.00 90.44 88 PRO A N 1
ATOM 622 C CA . PRO A 1 88 ? -12.468 5.502 10.132 1.00 90.44 88 PRO A CA 1
ATOM 623 C C . PRO A 1 88 ? -13.656 4.767 10.775 1.00 90.44 88 PRO A C 1
ATOM 625 O O . PRO A 1 88 ? -14.040 5.072 11.898 1.00 90.44 88 PRO A O 1
ATOM 628 N N . LYS A 1 89 ? -14.268 3.803 10.071 1.00 89.06 89 LYS A N 1
ATOM 629 C CA . LYS A 1 89 ? -15.524 3.150 10.480 1.00 89.06 89 LYS A CA 1
ATOM 630 C C . LYS A 1 89 ? -15.337 1.802 11.165 1.00 89.06 89 LYS A C 1
ATOM 632 O O . LYS A 1 89 ? -16.299 1.272 11.715 1.00 89.06 89 LYS A O 1
ATOM 637 N N . ILE A 1 90 ? -14.149 1.209 11.079 1.00 84.75 90 ILE A N 1
ATOM 638 C CA . ILE A 1 90 ? -13.878 -0.131 11.608 1.00 84.75 90 ILE A CA 1
ATOM 639 C C . ILE A 1 90 ? -12.541 -0.159 12.348 1.00 84.75 90 ILE A C 1
ATOM 641 O O . ILE A 1 90 ? -11.654 0.636 12.040 1.00 84.75 90 ILE A O 1
ATOM 645 N N . PRO A 1 91 ? -12.345 -1.100 13.287 1.00 84.81 91 PRO A N 1
ATOM 646 C CA . PRO A 1 91 ? -11.054 -1.267 13.935 1.00 84.81 91 PRO A CA 1
ATOM 647 C C . PRO A 1 91 ? -9.938 -1.513 12.912 1.00 84.81 91 PRO A C 1
ATOM 649 O O . PRO A 1 91 ? -10.099 -2.298 11.972 1.00 84.81 91 PRO A O 1
ATOM 652 N N . VAL A 1 92 ? -8.776 -0.893 13.139 1.00 80.19 92 VAL A N 1
ATOM 653 C CA . VAL A 1 92 ? -7.601 -0.986 12.251 1.00 80.19 92 VAL A CA 1
ATOM 654 C C . VAL A 1 92 ? -7.186 -2.439 12.009 1.00 80.19 92 VAL A C 1
ATOM 656 O O . VAL A 1 92 ? -6.808 -2.797 10.891 1.00 80.19 92 VAL A O 1
ATOM 659 N N . LEU A 1 93 ? -7.315 -3.300 13.025 1.00 80.75 93 LEU A N 1
ATOM 660 C CA . LEU A 1 93 ? -7.030 -4.727 12.890 1.00 80.75 93 LEU A CA 1
ATOM 661 C C . LEU A 1 93 ? -7.940 -5.387 11.842 1.00 80.75 93 LEU A C 1
ATOM 663 O O . LEU A 1 93 ? -7.449 -6.079 10.957 1.00 80.75 93 LEU A O 1
ATOM 667 N N . VAL A 1 94 ? -9.250 -5.126 11.890 1.00 82.06 94 VAL A N 1
ATOM 668 C CA . VAL A 1 94 ? -10.231 -5.695 10.949 1.00 82.06 94 VAL A CA 1
ATOM 669 C C . VAL A 1 94 ? -9.979 -5.191 9.528 1.00 82.06 94 VAL A C 1
ATOM 671 O O . VAL A 1 94 ? -9.984 -5.982 8.585 1.00 82.06 94 VAL A O 1
ATOM 674 N N . ALA A 1 95 ? -9.687 -3.896 9.368 1.00 84.56 95 ALA A N 1
ATOM 675 C CA . ALA A 1 95 ? -9.302 -3.329 8.076 1.00 84.56 95 ALA A CA 1
ATOM 676 C C . ALA A 1 95 ? -8.044 -4.006 7.510 1.00 84.56 95 ALA A C 1
ATOM 678 O O . ALA A 1 95 ? -7.998 -4.346 6.329 1.00 84.56 95 ALA A O 1
ATOM 679 N N . SER A 1 96 ? -7.044 -4.250 8.360 1.00 82.06 96 SER A N 1
ATOM 680 C CA . SER A 1 96 ? -5.788 -4.894 7.964 1.00 82.06 96 SER A CA 1
ATOM 681 C C . SER A 1 96 ? -6.004 -6.327 7.475 1.00 82.06 96 SER A C 1
ATOM 683 O O . SER A 1 96 ? -5.404 -6.713 6.474 1.00 82.06 96 SER A O 1
ATOM 685 N N . ILE A 1 97 ? -6.912 -7.090 8.101 1.00 82.38 97 ILE A N 1
ATOM 686 C CA . ILE A 1 97 ? -7.316 -8.427 7.623 1.00 82.38 97 ILE A CA 1
A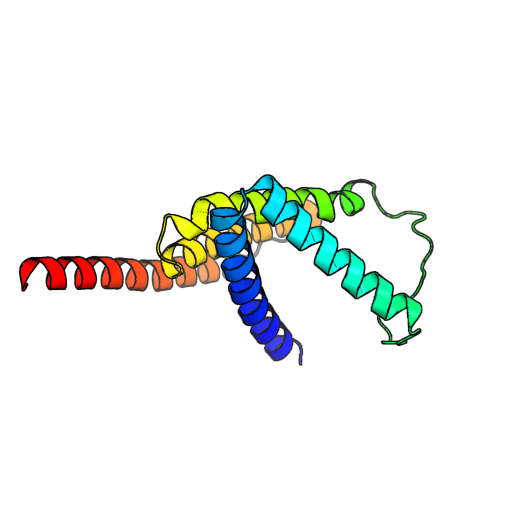TOM 687 C C . ILE A 1 97 ? -7.888 -8.335 6.221 1.00 82.38 97 ILE A C 1
ATOM 689 O O . ILE A 1 97 ? -7.471 -9.064 5.323 1.00 82.38 97 ILE A O 1
ATOM 693 N N . LEU A 1 98 ? -8.866 -7.447 6.044 1.00 84.12 98 LEU A N 1
ATOM 694 C CA . LEU A 1 98 ? -9.603 -7.351 4.796 1.00 84.12 98 LEU A CA 1
ATOM 695 C C . LEU A 1 98 ? -8.678 -6.929 3.650 1.00 84.12 98 LEU A C 1
ATOM 697 O O . LEU A 1 98 ? -8.723 -7.521 2.572 1.00 84.12 98 LEU A O 1
ATOM 701 N N . MET A 1 99 ? -7.789 -5.965 3.908 1.00 87.12 99 MET A N 1
ATOM 702 C CA . MET A 1 99 ? -6.761 -5.548 2.956 1.00 87.12 99 MET A CA 1
ATOM 703 C C . MET A 1 99 ? -5.785 -6.683 2.638 1.00 87.12 99 MET A C 1
ATOM 705 O O . MET A 1 99 ? -5.497 -6.908 1.465 1.00 87.12 99 MET A O 1
ATOM 709 N N . PHE A 1 100 ? -5.317 -7.427 3.644 1.00 85.94 100 PHE A N 1
ATOM 710 C CA . PHE A 1 100 ? -4.408 -8.554 3.437 1.00 85.94 100 PHE A CA 1
ATOM 711 C C . PHE A 1 100 ? -5.044 -9.645 2.567 1.00 85.94 100 PHE A C 1
ATOM 713 O O . PHE A 1 100 ? -4.440 -10.090 1.592 1.00 85.94 100 PHE A O 1
ATOM 720 N N . VAL A 1 101 ? -6.285 -10.038 2.867 1.00 86.75 101 VAL A N 1
ATOM 721 C CA . VAL A 1 101 ? -7.026 -11.032 2.075 1.00 86.75 101 VAL A CA 1
ATOM 722 C C . VAL A 1 101 ? -7.224 -10.544 0.641 1.00 86.75 101 VAL A C 1
ATOM 724 O O . VAL A 1 101 ? -6.956 -11.292 -0.297 1.00 86.75 101 VAL A O 1
ATOM 727 N N . GLY A 1 102 ? -7.637 -9.286 0.454 1.00 89.50 102 GLY A N 1
ATOM 728 C CA . GLY A 1 102 ? -7.817 -8.700 -0.874 1.00 89.50 102 GLY A CA 1
ATOM 729 C C . GLY A 1 102 ? -6.524 -8.678 -1.693 1.00 89.50 102 GLY A C 1
ATOM 730 O O . GLY A 1 102 ? -6.524 -9.082 -2.855 1.00 89.50 102 GLY A O 1
ATOM 731 N N . GLN A 1 103 ? -5.408 -8.273 -1.079 1.00 90.38 103 GLN A N 1
ATOM 732 C CA . GLN A 1 103 ? -4.087 -8.279 -1.716 1.00 90.38 103 GLN A CA 1
ATOM 733 C C . GLN A 1 103 ? -3.631 -9.695 -2.073 1.00 90.38 103 GLN A C 1
ATOM 735 O O . GLN A 1 103 ? -3.087 -9.901 -3.154 1.00 90.38 103 GLN A O 1
ATOM 740 N N . LEU A 1 104 ? -3.890 -10.676 -1.208 1.00 90.38 104 LEU A N 1
ATOM 741 C CA . LEU A 1 104 ? -3.508 -12.064 -1.442 1.00 90.38 104 LEU A CA 1
ATOM 742 C C . LEU A 1 104 ? -4.291 -12.698 -2.595 1.00 90.38 104 LEU A C 1
ATOM 744 O O . LEU A 1 104 ? -3.696 -13.319 -3.473 1.00 90.38 104 LEU A O 1
ATOM 748 N N . VAL A 1 105 ? -5.613 -12.509 -2.619 1.00 89.12 105 VAL A N 1
ATOM 749 C CA . VAL A 1 105 ? -6.471 -12.985 -3.713 1.00 89.12 105 VAL A CA 1
ATOM 750 C C . VAL A 1 105 ? -6.063 -12.323 -5.028 1.00 89.12 105 VAL A C 1
ATOM 752 O O . VAL A 1 105 ? -5.875 -13.014 -6.026 1.00 89.12 105 VAL A O 1
ATOM 755 N N . CYS A 1 106 ? -5.859 -11.003 -5.024 1.00 91.62 106 CYS A N 1
ATOM 756 C CA . CYS A 1 106 ? -5.397 -10.269 -6.200 1.00 91.62 106 CYS A CA 1
ATOM 757 C C . CYS A 1 106 ? -4.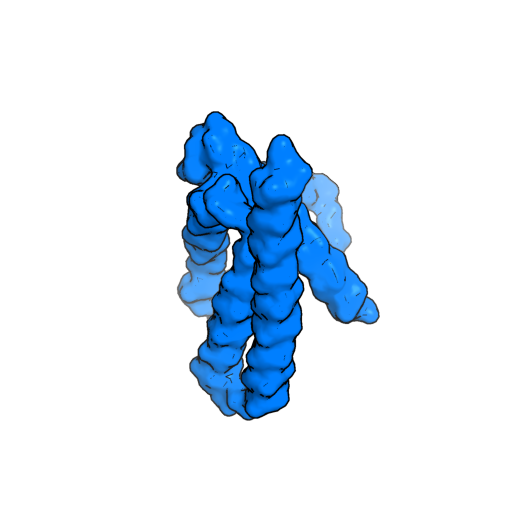024 -10.768 -6.682 1.00 91.62 106 CYS A C 1
ATOM 759 O O . CYS A 1 106 ? -3.842 -10.994 -7.874 1.00 91.62 106 CYS A O 1
ATOM 761 N N . GLY A 1 107 ? -3.085 -11.019 -5.763 1.00 90.88 107 GLY A N 1
ATOM 762 C CA . GLY A 1 107 ? -1.766 -11.564 -6.081 1.00 90.88 107 GLY A CA 1
ATOM 763 C C . GLY A 1 107 ? -1.839 -12.929 -6.766 1.00 90.88 107 GLY A C 1
ATOM 764 O O . GLY A 1 107 ? -1.189 -13.130 -7.785 1.00 90.88 107 GLY A O 1
ATOM 765 N N . ILE A 1 108 ? -2.693 -13.835 -6.277 1.00 89.69 108 ILE A N 1
ATOM 766 C CA . ILE A 1 108 ? -2.913 -15.144 -6.914 1.00 89.69 108 ILE A CA 1
ATOM 767 C C . ILE A 1 108 ? -3.520 -14.980 -8.314 1.00 89.69 108 ILE A C 1
ATOM 769 O O . ILE A 1 108 ? -3.100 -15.663 -9.244 1.00 89.69 108 ILE A O 1
ATOM 773 N N . ILE A 1 109 ? -4.487 -14.074 -8.486 1.00 90.75 109 ILE A N 1
ATOM 774 C CA . ILE A 1 109 ? -5.086 -13.801 -9.802 1.00 90.75 109 ILE A CA 1
ATOM 775 C C . ILE A 1 109 ? -4.022 -13.282 -10.775 1.00 90.75 109 ILE A C 1
ATOM 777 O O . ILE A 1 109 ? -3.951 -13.757 -11.905 1.00 90.75 109 ILE A O 1
ATOM 781 N N . ILE A 1 110 ? -3.177 -12.345 -10.340 1.00 90.75 110 ILE A N 1
ATOM 782 C CA . ILE A 1 110 ? -2.086 -11.808 -11.160 1.00 90.75 110 ILE A CA 1
ATOM 783 C C . ILE A 1 110 ? -1.088 -12.915 -11.529 1.00 90.75 110 ILE A C 1
ATOM 785 O O . ILE A 1 110 ? -0.705 -13.009 -12.693 1.00 90.75 110 ILE A O 1
ATOM 789 N N . ASP A 1 111 ? -0.710 -13.774 -10.579 1.00 90.25 111 ASP A N 1
ATOM 790 C CA . ASP A 1 111 ? 0.200 -14.904 -10.812 1.00 90.25 111 ASP A CA 1
ATOM 791 C C . ASP A 1 111 ? -0.321 -15.871 -11.890 1.00 90.25 111 ASP A C 1
ATOM 793 O O . ASP A 1 111 ? 0.450 -16.336 -12.732 1.00 90.25 111 ASP A O 1
ATOM 797 N N . ILE A 1 112 ? -1.630 -16.140 -11.902 1.00 89.81 112 ILE A N 1
ATOM 798 C CA . ILE A 1 112 ? -2.270 -16.999 -12.908 1.00 89.81 112 ILE A CA 1
ATOM 799 C C . ILE A 1 112 ? -2.348 -16.279 -14.258 1.00 89.81 112 ILE A C 1
ATOM 801 O O . ILE A 1 112 ? -1.951 -16.832 -15.276 1.00 89.81 112 ILE A O 1
ATOM 805 N N . VAL A 1 113 ? -2.848 -15.040 -14.282 1.00 90.94 113 VAL A N 1
ATOM 806 C CA . VAL A 1 113 ? -3.141 -14.322 -15.535 1.00 90.94 113 VAL A CA 1
ATOM 807 C C . VAL A 1 113 ? -1.872 -13.905 -16.278 1.00 90.94 113 VAL A C 1
ATOM 809 O O . VAL A 1 113 ? -1.839 -13.964 -17.504 1.00 90.94 113 VAL A O 1
ATOM 812 N N . PHE A 1 114 ? -0.842 -13.455 -15.559 1.00 88.88 114 PHE A N 1
ATOM 813 C CA . PHE A 1 114 ? 0.357 -12.875 -16.173 1.00 88.88 114 PHE A CA 1
ATOM 814 C C . PHE A 1 114 ? 1.553 -13.819 -16.206 1.00 88.88 114 PHE A C 1
ATOM 816 O O . PHE A 1 114 ? 2.420 -13.654 -17.062 1.00 88.88 114 PHE A O 1
ATOM 823 N N . TYR A 1 115 ? 1.618 -14.780 -15.285 1.00 89.38 115 TYR A N 1
ATOM 824 C CA . TYR A 1 115 ? 2.782 -15.652 -15.141 1.00 89.38 115 TYR A CA 1
ATOM 825 C C . TYR A 1 115 ? 2.453 -17.131 -15.352 1.00 89.38 115 TYR A C 1
ATOM 827 O O . TYR A 1 115 ? 3.374 -17.938 -15.306 1.00 89.38 115 TYR A O 1
ATOM 835 N N . ASP A 1 116 ? 1.180 -17.486 -15.578 1.00 84.44 116 ASP A N 1
ATOM 836 C CA . ASP A 1 116 ? 0.689 -18.868 -15.716 1.00 84.44 116 ASP A CA 1
ATOM 837 C C . ASP A 1 116 ? 1.183 -19.787 -14.581 1.00 84.44 116 ASP A C 1
ATOM 839 O O . ASP A 1 116 ? 1.456 -20.976 -14.745 1.00 84.44 116 ASP A O 1
ATOM 843 N N . THR A 1 117 ? 1.352 -19.202 -13.389 1.00 87.06 117 THR A N 1
ATOM 844 C CA . THR A 1 117 ? 1.872 -19.903 -12.215 1.00 87.06 117 THR A CA 1
ATOM 845 C C . THR A 1 117 ? 0.790 -20.013 -11.162 1.00 87.06 117 THR A C 1
ATOM 847 O O . THR A 1 117 ? 0.286 -19.021 -10.640 1.00 87.06 117 THR A O 1
ATOM 850 N N . PHE A 1 118 ? 0.467 -21.247 -10.786 1.00 84.88 118 PHE A N 1
ATOM 851 C CA . PHE A 1 118 ? -0.377 -21.521 -9.633 1.00 84.88 118 PHE A CA 1
ATOM 852 C C . PHE A 1 118 ? 0.432 -22.221 -8.545 1.00 84.88 118 PHE A C 1
ATOM 854 O O . PHE A 1 118 ? 1.094 -23.229 -8.785 1.00 84.88 118 PHE A O 1
ATOM 861 N N . SER A 1 119 ? 0.370 -21.693 -7.323 1.00 82.81 119 SER A N 1
ATOM 862 C CA . SER A 1 119 ? 1.009 -22.309 -6.162 1.00 82.81 119 SER A CA 1
ATOM 863 C C . SER A 1 119 ? -0.018 -22.555 -5.067 1.00 82.81 119 SER A C 1
ATOM 865 O O . SER A 1 119 ? -0.493 -21.627 -4.408 1.00 82.81 119 SER A O 1
ATOM 867 N N . LEU A 1 120 ? -0.303 -23.835 -4.818 1.00 84.06 120 LEU A N 1
ATOM 868 C CA . LEU A 1 120 ? -1.118 -24.268 -3.681 1.00 84.06 120 LEU A CA 1
ATOM 869 C C . LEU A 1 120 ? -0.540 -23.782 -2.345 1.00 84.06 120 LEU A C 1
ATOM 871 O O . LEU A 1 120 ? -1.297 -23.437 -1.442 1.00 84.06 120 LEU A O 1
ATOM 875 N N . GLY A 1 121 ? 0.789 -23.679 -2.235 1.00 85.75 121 GLY A N 1
ATOM 876 C CA . GLY A 1 121 ? 1.456 -23.157 -1.041 1.00 85.75 121 GLY A CA 1
ATOM 877 C C . GLY A 1 121 ? 1.082 -21.704 -0.735 1.00 85.75 121 GLY A C 1
ATOM 878 O O . GLY A 1 121 ? 0.816 -21.379 0.421 1.00 85.75 121 GLY A O 1
ATOM 879 N N . LYS A 1 122 ? 0.975 -20.845 -1.762 1.00 82.94 122 LYS A N 1
ATOM 880 C CA . LYS A 1 122 ? 0.522 -19.449 -1.605 1.00 82.94 122 LYS A CA 1
ATOM 881 C C . LYS A 1 122 ? -0.923 -19.386 -1.101 1.00 82.94 122 LYS A C 1
ATOM 883 O O . LYS A 1 122 ? -1.226 -18.600 -0.206 1.00 82.94 122 LYS A O 1
ATOM 888 N N . CYS A 1 123 ? -1.790 -20.259 -1.619 1.00 84.25 123 CYS A N 1
ATOM 889 C CA . CYS A 1 123 ? -3.188 -20.344 -1.194 1.00 84.25 123 CYS A CA 1
ATOM 890 C C . CYS A 1 123 ? -3.308 -20.797 0.267 1.00 84.25 123 CYS A C 1
ATOM 892 O O . CYS A 1 123 ? -3.960 -20.133 1.069 1.00 84.25 123 CYS A O 1
ATOM 894 N N . LEU A 1 124 ? -2.642 -21.897 0.631 1.00 87.88 124 LEU A N 1
ATOM 895 C CA . LEU A 1 124 ? -2.690 -22.453 1.986 1.00 87.88 124 LEU A CA 1
ATOM 896 C C . LEU A 1 124 ? -2.088 -21.498 3.019 1.00 87.88 124 LEU A C 1
ATOM 898 O O . LEU A 1 124 ? -2.696 -21.267 4.063 1.00 87.88 124 LEU A O 1
ATOM 902 N N . GLY A 1 125 ? -0.933 -20.898 2.716 1.00 85.75 125 GLY A N 1
ATOM 903 C CA . GLY A 1 125 ? -0.318 -19.889 3.579 1.00 85.75 125 GLY A CA 1
ATOM 904 C C . GLY A 1 125 ? -1.212 -18.660 3.753 1.00 85.75 125 GLY A C 1
ATOM 905 O O . G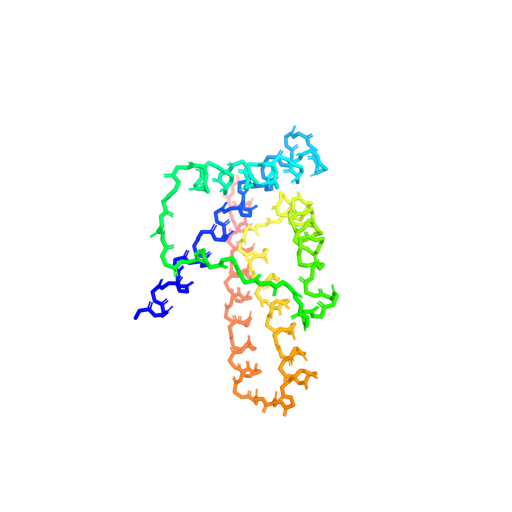LY A 1 125 ? -1.367 -18.160 4.864 1.00 85.75 125 GLY A O 1
ATOM 906 N N . GLY A 1 126 ? -1.870 -18.220 2.679 1.00 84.00 126 GLY A N 1
ATOM 907 C CA . GLY A 1 126 ? -2.822 -17.118 2.735 1.00 84.00 126 GLY A CA 1
ATOM 908 C C . GLY A 1 126 ? -4.041 -17.389 3.601 1.00 84.00 126 GLY A C 1
ATOM 909 O O . GLY A 1 126 ? -4.402 -16.554 4.429 1.00 84.00 126 GLY A O 1
ATOM 910 N N . ILE A 1 127 ? -4.636 -18.575 3.455 1.00 85.25 127 ILE A N 1
ATOM 911 C CA . ILE A 1 127 ? -5.761 -19.025 4.281 1.00 85.25 127 ILE A CA 1
ATOM 912 C C . ILE A 1 127 ? -5.343 -19.100 5.752 1.00 85.25 127 ILE A C 1
ATOM 914 O O . ILE A 1 127 ? -6.080 -18.628 6.615 1.00 85.25 127 ILE A O 1
ATOM 918 N N . LEU A 1 128 ? -4.153 -19.636 6.044 1.00 88.81 128 LEU A N 1
ATOM 919 C CA . LEU A 1 128 ? -3.627 -19.732 7.406 1.00 88.81 128 LEU A CA 1
ATOM 920 C C . LEU A 1 128 ? -3.494 -18.348 8.059 1.00 88.81 128 LEU A C 1
ATOM 922 O O . LEU A 1 128 ? -3.931 -18.161 9.194 1.00 88.81 128 LEU A O 1
ATOM 926 N N . ILE A 1 129 ? -2.928 -17.370 7.344 1.00 85.50 129 ILE A N 1
ATOM 927 C CA . ILE A 1 129 ? -2.766 -16.002 7.855 1.00 85.50 129 ILE A CA 1
ATOM 928 C C . ILE A 1 129 ? -4.134 -15.344 8.051 1.00 85.50 129 ILE A C 1
ATOM 930 O O . ILE A 1 129 ? -4.402 -14.807 9.124 1.00 85.50 129 ILE A O 1
ATOM 934 N N . ALA A 1 130 ? -5.028 -15.430 7.062 1.00 81.06 130 ALA A N 1
ATOM 935 C CA . ALA A 1 130 ? -6.377 -14.878 7.167 1.00 81.06 130 ALA A CA 1
ATOM 936 C C . ALA A 1 130 ? -7.137 -15.457 8.373 1.00 81.06 130 ALA A C 1
ATOM 938 O O . ALA A 1 130 ? -7.768 -14.715 9.126 1.00 81.06 130 ALA A O 1
ATOM 939 N N . PHE A 1 131 ? -7.020 -16.768 8.596 1.00 85.94 131 PHE A N 1
ATOM 940 C CA . PHE A 1 131 ? -7.615 -17.448 9.741 1.00 85.94 131 PHE A CA 1
ATOM 941 C C . PHE A 1 131 ? -6.995 -16.995 11.068 1.00 85.94 131 PHE A C 1
ATOM 943 O O . PHE A 1 131 ? -7.724 -16.677 12.007 1.00 85.94 131 PHE A O 1
ATOM 950 N N . GLY A 1 132 ? -5.665 -16.901 11.140 1.00 85.19 132 GLY A N 1
ATOM 951 C CA . GLY A 1 132 ? -4.957 -16.423 12.325 1.00 85.19 132 GLY A CA 1
ATOM 952 C C . GLY A 1 132 ? -5.415 -15.028 12.744 1.00 85.19 132 GLY A C 1
ATOM 953 O O . GLY A 1 132 ? -5.782 -14.821 13.898 1.00 85.19 132 GLY A O 1
ATOM 954 N N . ILE A 1 133 ? -5.478 -14.084 11.803 1.00 81.81 133 ILE A N 1
ATOM 955 C CA . ILE A 1 133 ? -5.897 -12.719 12.131 1.00 81.81 133 ILE A CA 1
ATOM 956 C C . ILE A 1 133 ? -7.414 -12.651 12.415 1.00 81.81 133 ILE A C 1
ATOM 958 O O . ILE A 1 133 ? -7.834 -11.901 13.295 1.00 81.81 133 ILE A O 1
ATOM 962 N N . TYR A 1 134 ? -8.247 -13.480 11.768 1.00 83.31 134 TYR A N 1
ATOM 963 C CA . TYR A 1 134 ? -9.675 -13.602 12.104 1.00 83.31 134 TYR A CA 1
ATOM 964 C C . TYR A 1 134 ? -9.897 -14.009 13.568 1.00 83.31 134 TYR A C 1
ATOM 966 O O . TYR A 1 134 ? -10.753 -13.433 14.244 1.00 83.31 134 TYR A O 1
ATOM 974 N N . LEU A 1 135 ? -9.116 -14.965 14.083 1.00 86.31 135 LEU A N 1
ATOM 975 C CA . LEU A 1 135 ? -9.195 -15.369 15.488 1.00 86.31 135 LEU A CA 1
ATOM 976 C C . LEU A 1 135 ? -8.841 -14.217 16.438 1.00 86.31 135 LEU A C 1
ATOM 978 O O . LEU A 1 135 ? -9.509 -14.055 17.460 1.00 86.31 135 LEU A O 1
ATOM 982 N N . VAL A 1 136 ? -7.842 -13.401 16.084 1.00 82.88 136 VAL A N 1
ATOM 983 C CA . VAL A 1 136 ? -7.466 -12.206 16.860 1.00 82.88 136 VAL A CA 1
ATOM 984 C C . VAL A 1 136 ? -8.603 -11.185 16.851 1.00 82.88 136 VAL A C 1
ATOM 986 O O . VAL A 1 136 ? -9.059 -10.779 17.913 1.00 82.88 136 VAL A O 1
ATOM 989 N N . ALA A 1 137 ? -9.156 -10.852 15.682 1.00 78.00 137 ALA A N 1
ATOM 990 C CA . ALA A 1 137 ? -10.271 -9.908 15.594 1.00 78.00 137 ALA A CA 1
ATOM 991 C C . ALA A 1 137 ? -11.517 -10.386 16.353 1.00 78.00 137 ALA A C 1
ATOM 993 O O . ALA A 1 137 ? -12.198 -9.590 16.999 1.00 78.00 137 ALA A O 1
ATOM 994 N N . LYS A 1 138 ? -11.815 -11.691 16.319 1.00 81.31 138 LYS A N 1
ATOM 995 C CA . LYS A 1 138 ? -12.914 -12.269 17.102 1.00 81.31 138 LYS A CA 1
ATOM 996 C C . LYS A 1 138 ? -12.685 -12.098 18.605 1.00 81.31 138 LYS A C 1
ATOM 998 O O . LYS A 1 138 ? -13.647 -11.849 19.331 1.00 81.31 138 LYS A O 1
ATOM 1003 N N . LYS A 1 139 ? -11.440 -12.244 19.066 1.00 81.81 139 LYS A N 1
ATOM 1004 C CA . LYS A 1 139 ? -11.076 -12.053 20.471 1.00 81.81 139 LYS A CA 1
ATOM 1005 C C . LYS A 1 139 ? -11.222 -10.590 20.890 1.00 81.81 139 LYS A C 1
ATOM 1007 O O . LYS A 1 139 ? -11.869 -10.340 21.900 1.00 81.81 139 LYS A O 1
ATOM 1012 N N . ASP A 1 140 ? -10.735 -9.651 20.084 1.00 73.81 140 ASP A N 1
ATOM 1013 C CA . ASP A 1 140 ? -10.830 -8.214 20.377 1.00 73.81 140 ASP A CA 1
ATOM 1014 C C . ASP A 1 140 ? -12.290 -7.755 20.504 1.00 73.81 140 ASP A C 1
ATOM 1016 O O . ASP A 1 140 ? -12.659 -7.073 21.458 1.00 73.81 140 ASP A O 1
ATOM 1020 N N . VAL A 1 141 ? -13.163 -8.212 19.599 1.00 71.75 141 VAL A N 1
ATOM 1021 C CA . VAL A 1 141 ? -14.608 -7.926 19.666 1.00 71.75 141 VAL A CA 1
ATOM 1022 C C . VAL A 1 141 ? -15.259 -8.545 20.910 1.00 71.75 141 VAL A C 1
ATOM 1024 O O . VAL A 1 141 ? -16.203 -7.979 21.464 1.00 71.75 141 VAL A O 1
ATOM 1027 N N . ALA A 1 142 ? -14.797 -9.718 21.348 1.00 73.44 142 ALA A N 1
ATOM 1028 C CA . ALA A 1 142 ? -15.316 -10.370 22.547 1.00 73.44 142 ALA A CA 1
ATOM 1029 C C . ALA A 1 142 ? -14.863 -9.661 23.835 1.00 73.44 142 ALA A C 1
ATOM 1031 O O . ALA A 1 142 ? -15.665 -9.524 24.757 1.00 73.44 142 ALA A O 1
ATOM 1032 N N . GLU A 1 143 ? -13.618 -9.181 23.895 1.00 71.62 143 GLU A N 1
ATOM 1033 C CA . GLU A 1 143 ? -13.095 -8.421 25.037 1.00 71.62 143 GLU A CA 1
ATOM 1034 C C . GLU A 1 143 ? -13.779 -7.056 25.189 1.00 71.62 143 GLU A C 1
ATOM 1036 O O . GLU A 1 143 ? -14.114 -6.667 26.310 1.00 71.62 143 GLU A O 1
ATOM 1041 N N . ASP A 1 144 ? -14.055 -6.360 24.083 1.00 66.25 144 ASP A N 1
ATOM 1042 C CA . ASP A 1 144 ? -14.723 -5.053 24.107 1.00 66.25 144 ASP A CA 1
ATOM 1043 C C . ASP A 1 144 ? -16.178 -5.164 24.600 1.00 66.25 144 ASP A C 1
ATOM 1045 O O . ASP A 1 144 ? -16.626 -4.402 25.457 1.00 66.25 144 ASP A O 1
ATOM 1049 N N . LYS A 1 145 ? -16.897 -6.213 24.172 1.00 67.44 145 LYS A N 1
ATOM 1050 C CA . LYS A 1 145 ? -18.229 -6.544 24.709 1.00 67.44 145 LYS A CA 1
ATOM 1051 C C . LYS A 1 145 ? -18.201 -6.862 26.201 1.00 67.44 145 LYS A C 1
ATOM 1053 O O . LYS A 1 145 ? -19.120 -6.476 26.914 1.00 67.44 145 LYS A O 1
ATOM 1058 N N . ASN A 1 146 ? -17.168 -7.556 26.677 1.00 62.59 146 ASN A N 1
ATOM 1059 C CA . ASN A 1 146 ? -17.075 -7.931 28.085 1.00 62.59 146 ASN A CA 1
ATOM 1060 C C . ASN A 1 146 ? -16.852 -6.706 28.985 1.00 62.59 146 ASN A C 1
ATOM 1062 O O . ASN A 1 146 ? -17.465 -6.624 30.043 1.00 62.59 146 ASN A O 1
ATOM 1066 N N . LYS A 1 147 ? -16.055 -5.720 28.542 1.00 62.31 147 LYS A N 1
ATOM 1067 C CA . LYS A 1 147 ? -15.853 -4.458 29.278 1.00 62.31 147 LYS A CA 1
ATOM 1068 C C . LYS A 1 147 ? -17.151 -3.669 29.460 1.00 62.31 147 LYS A C 1
ATOM 1070 O O . LYS A 1 147 ? -17.399 -3.189 30.562 1.00 62.31 147 LYS A O 1
ATOM 1075 N N . VAL A 1 148 ? -17.988 -3.593 28.423 1.00 61.84 148 VAL A N 1
ATOM 1076 C CA . VAL A 1 148 ? -19.290 -2.896 28.459 1.00 61.84 148 VAL A CA 1
ATOM 1077 C C . VAL A 1 148 ? -20.296 -3.574 29.400 1.00 61.84 148 VAL A C 1
ATOM 1079 O O . VAL A 1 148 ? -21.151 -2.899 29.952 1.00 61.84 148 VAL A O 1
ATOM 1082 N N . ILE A 1 149 ? -20.208 -4.893 29.608 1.00 60.28 149 ILE A N 1
ATOM 1083 C CA . ILE A 1 149 ? -21.115 -5.632 30.511 1.00 60.28 149 ILE A CA 1
ATOM 1084 C C . ILE A 1 149 ? -20.660 -5.537 31.981 1.00 60.28 149 ILE A C 1
ATOM 1086 O O . ILE A 1 149 ? -21.470 -5.688 32.891 1.00 60.28 149 ILE A O 1
ATOM 1090 N N . THR A 1 150 ? -19.368 -5.304 32.227 1.00 62.19 150 THR A N 1
ATOM 1091 C CA . THR A 1 150 ? -18.783 -5.202 33.578 1.00 62.19 150 THR A CA 1
ATOM 1092 C C . THR A 1 150 ? -18.656 -3.772 34.119 1.00 62.19 150 THR A C 1
ATOM 1094 O O . THR A 1 150 ? -18.123 -3.607 35.216 1.00 62.19 150 THR A O 1
ATOM 1097 N N . SER A 1 151 ? -19.080 -2.754 33.360 1.00 51.06 151 SER A N 1
ATOM 1098 C CA . SER A 1 151 ? -19.114 -1.339 33.776 1.00 51.06 151 SER A CA 1
ATOM 1099 C C . SER A 1 151 ? -20.544 -0.846 33.955 1.00 51.06 151 SER A C 1
ATOM 1101 O O . SER A 1 151 ? -20.719 0.063 34.795 1.00 51.06 151 SER A O 1
#

Sequence (151 aa):
MYITLAIIAGILTVISVSINAQLGEKVGVAQGVLINFASGFLLISIVLALGISMNIVEFVSPKGVPVYAFFGGAVGVGVTGLCNIVLPKIPVLVASILMFVGQLVCGIIIDIVFYDTFSLGKCLGGILIAFGIYLVAKKDVAEDKNKVITS

Secondary structure (DSSP, 8-state):
-HHHHHHHHHHHHHHHHHHHHHHHHHH-HHHHHHHHHHHHHHHHHHHHHTT---TT------TT--GGGGGHHHHHHHHHHHHHHHGGGS-HHHHHHHHHHHHHHHHHHHHHHHH----HHHHHHHHHHHHHHHHHHHHHHHHHHHHHH--

Foldseek 3Di:
DVVVVVVVVVVVVLVLLLVLLVQCVVPNLLVSLVVSVVVVVVVVVVCVVVVVPPVPDDPDDCPPPDPVVVCPSVVVSVVSSVSSVPVVPDPSLVVVLVVLLVVLVVVQVCCCPPVVDHDPVSVVVSVVVSVVSVVVVVVVVVVVVVVVVVD

Radius of gyration: 19.34 Å; chains: 1; bounding box: 42×43×59 Å

InterPro domains:
  IPR006750 Putative inner membrane exporter, YdcZ [PF04657] (2-135)
  IPR006750 Putative inner membrane exporter, YdcZ [PTHR34821] (2-138)
  IPR037185 Multidrug transporter EmrE superfamily [SSF103481] (41-140)

Organism: NCBI:txid2828781

pLDDT: mean 86.4, std 9.97, range [51.06, 97.31]